Protein AF-A0A5R2MZ83-F1 (afdb_monomer_lite)

pLDDT: mean 82.36, std 11.29, range [54.41, 97.38]

Secondary structure (DSSP, 8-state):
--SSPPPPPTHHHHHHHHHHHHTT---------PPPP----TTHHHHS-HHHHHHHHHHHHHHHHHHHHHHHHHH-

Foldseek 3Di:
DDPDDDDDDLVVLVVQLVVCVVVVHDDDADQDQDDDDPPDDPVNVVVDVVVVVVVVVSVVSVVVSVVSVVSNVVSD

Structure (mmCIF, N/CA/C/O backbone):
data_AF-A0A5R2MZ83-F1
#
_entry.id   AF-A0A5R2MZ83-F1
#
loop_
_atom_site.group_PDB
_atom_site.id
_atom_site.type_symbol
_atom_site.label_atom_id
_atom_site.label_alt_id
_atom_site.label_comp_id
_atom_site.label_asym_id
_atom_site.label_entity_id
_atom_site.label_seq_id
_atom_site.pdbx_PDB_ins_code
_atom_site.Cartn_x
_atom_site.Cartn_y
_atom_site.Cartn_z
_atom_site.occupancy
_atom_site.B_iso_or_equiv
_atom_site.auth_seq_id
_atom_site.auth_comp_id
_atom_site.auth_asym_id
_atom_site.auth_atom_id
_atom_site.pdbx_PDB_model_num
ATOM 1 N N . MET A 1 1 ? -8.552 16.493 -11.692 1.00 54.41 1 MET A N 1
ATOM 2 C CA . MET A 1 1 ? -7.715 15.654 -10.807 1.00 54.41 1 MET A CA 1
ATOM 3 C C . MET A 1 1 ? -6.334 15.561 -11.427 1.00 54.41 1 MET A C 1
ATOM 5 O O . MET A 1 1 ? -6.282 15.511 -12.652 1.00 54.41 1 MET A O 1
ATOM 9 N N . PRO A 1 2 ? -5.242 15.607 -10.650 1.00 60.50 2 PRO A N 1
ATOM 10 C CA . PRO A 1 2 ? -3.909 15.438 -11.214 1.00 60.50 2 PRO A CA 1
ATOM 11 C C . PRO A 1 2 ? -3.778 14.029 -11.802 1.00 60.50 2 PRO A C 1
ATOM 13 O O . PRO A 1 2 ? -4.193 13.056 -11.178 1.00 60.50 2 PRO A O 1
ATOM 16 N N . THR A 1 3 ? -3.211 13.929 -13.002 1.00 64.38 3 THR A N 1
ATOM 17 C CA . THR A 1 3 ? -2.969 12.652 -13.696 1.00 64.38 3 THR A CA 1
ATOM 18 C C . THR A 1 3 ? -1.940 11.783 -12.960 1.00 64.38 3 THR A C 1
ATOM 20 O O . THR A 1 3 ? -1.946 10.568 -13.110 1.00 64.38 3 THR A O 1
ATOM 23 N N . TYR A 1 4 ? -1.103 12.404 -12.122 1.00 63.34 4 TYR A N 1
ATOM 24 C CA . TYR A 1 4 ? -0.109 11.757 -11.267 1.00 63.34 4 TYR A CA 1
ATOM 25 C C . TYR A 1 4 ? -0.167 12.410 -9.880 1.00 63.34 4 TYR A C 1
ATOM 27 O O . TYR A 1 4 ? 0.493 13.426 -9.664 1.00 63.34 4 TYR A O 1
ATOM 35 N N . PRO A 1 5 ? -1.035 11.934 -8.972 1.00 70.69 5 PRO A N 1
ATOM 36 C CA . PRO A 1 5 ? -1.088 12.478 -7.624 1.00 70.69 5 PRO A CA 1
ATOM 37 C C . PRO A 1 5 ? 0.221 12.185 -6.888 1.00 70.69 5 PRO A C 1
ATOM 39 O O . PRO A 1 5 ? 0.792 11.101 -7.030 1.00 70.69 5 PRO A O 1
ATOM 42 N N . ASP A 1 6 ? 0.666 13.140 -6.074 1.00 80.06 6 ASP A N 1
ATOM 43 C CA . ASP A 1 6 ? 1.767 12.901 -5.148 1.00 80.06 6 ASP A CA 1
ATOM 44 C C . ASP A 1 6 ? 1.423 11.733 -4.211 1.00 80.06 6 ASP A C 1
ATOM 46 O O . ASP A 1 6 ? 0.252 11.556 -3.842 1.00 80.06 6 ASP A O 1
ATOM 50 N N . PRO A 1 7 ? 2.423 10.937 -3.788 1.00 77.62 7 PRO A N 1
ATOM 51 C CA . PRO A 1 7 ? 2.199 9.878 -2.821 1.00 77.62 7 PRO A CA 1
ATOM 52 C C . PRO A 1 7 ? 1.495 10.425 -1.570 1.00 77.62 7 PRO A C 1
ATOM 54 O O . PRO A 1 7 ? 1.908 11.464 -1.042 1.00 77.62 7 PRO A O 1
ATOM 57 N N . PRO A 1 8 ? 0.469 9.731 -1.047 1.00 78.81 8 PRO A N 1
ATOM 58 C CA . PRO A 1 8 ? -0.266 10.207 0.115 1.00 78.81 8 PRO A CA 1
ATOM 59 C C . PRO A 1 8 ? 0.686 10.395 1.297 1.00 78.81 8 PRO A C 1
ATOM 61 O O . PRO A 1 8 ? 1.563 9.565 1.540 1.00 78.81 8 PRO A O 1
ATOM 64 N N . GLY A 1 9 ? 0.544 11.508 2.018 1.00 80.94 9 GLY A N 1
ATOM 65 C CA . GLY A 1 9 ? 1.359 11.820 3.193 1.00 80.94 9 GLY A CA 1
ATOM 66 C C . GLY A 1 9 ? 1.082 10.887 4.384 1.00 80.94 9 GLY A C 1
ATOM 67 O O . GLY A 1 9 ? 0.107 10.139 4.371 1.00 80.94 9 GLY A O 1
ATOM 68 N N . PRO A 1 10 ? 1.896 10.946 5.456 1.00 77.31 10 PRO A N 1
ATOM 69 C CA . PRO A 1 10 ? 1.788 10.034 6.606 1.00 77.31 10 PRO A CA 1
ATOM 70 C C . PRO A 1 10 ? 0.429 10.091 7.327 1.00 77.31 10 PRO A C 1
ATOM 72 O O . PRO A 1 10 ? -0.004 9.098 7.898 1.00 77.31 10 PRO A O 1
ATOM 75 N N . LYS A 1 11 ? -0.289 11.220 7.239 1.00 88.94 11 LYS A N 1
ATOM 76 C CA . LYS A 1 11 ? -1.618 1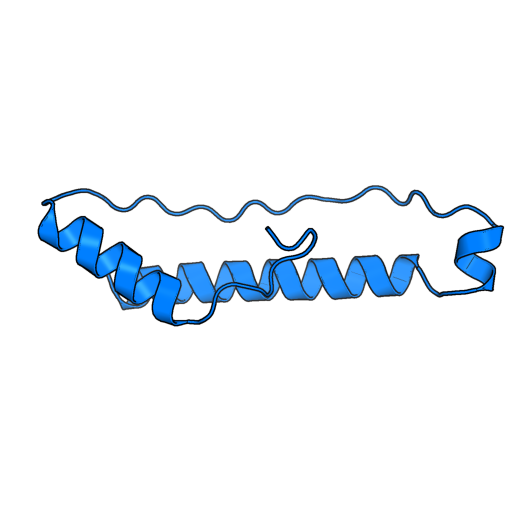1.398 7.851 1.00 88.94 11 LYS A CA 1
ATOM 77 C C . LYS A 1 11 ? -2.707 10.497 7.264 1.00 88.94 11 LYS A C 1
ATOM 79 O O . LYS A 1 11 ? -3.780 10.391 7.849 1.00 88.94 11 LYS A O 1
ATOM 84 N N . VAL A 1 12 ? -2.472 9.878 6.104 1.00 90.75 12 VAL A N 1
ATOM 85 C CA . VAL A 1 12 ? -3.465 8.988 5.488 1.00 90.75 12 VAL A CA 1
ATOM 86 C C . VAL A 1 12 ? -3.794 7.806 6.405 1.00 90.75 12 VAL A C 1
ATOM 88 O O . VAL A 1 12 ? -4.962 7.456 6.535 1.00 90.75 12 VAL A O 1
ATOM 91 N N . VAL A 1 13 ? -2.787 7.266 7.103 1.00 92.88 13 VAL A N 1
ATOM 92 C CA . VAL A 1 13 ? -2.940 6.131 8.023 1.00 92.88 13 VAL A CA 1
ATOM 93 C C . VAL A 1 1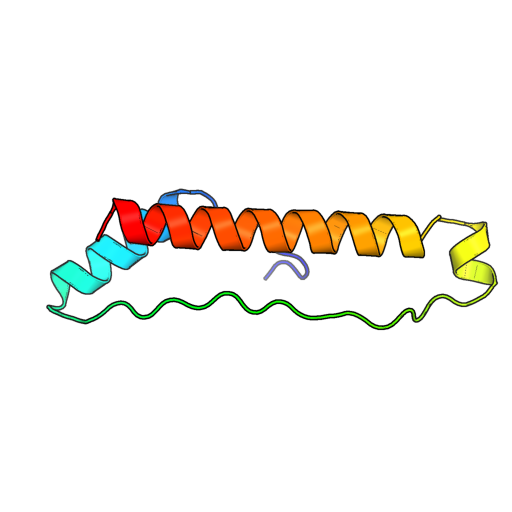3 ? -3.719 6.545 9.261 1.00 92.88 13 VAL A C 1
ATOM 95 O O . VAL A 1 13 ? -4.775 5.978 9.528 1.00 92.88 13 VAL A O 1
ATOM 98 N N . SER A 1 14 ? -3.266 7.595 9.953 1.00 92.50 14 SER A N 1
ATOM 99 C CA . SER A 1 14 ? -3.923 8.074 11.173 1.00 92.50 14 SER A CA 1
ATOM 100 C C . SER A 1 14 ? -5.392 8.430 10.929 1.00 92.50 14 SER A C 1
ATOM 102 O O . SER A 1 14 ? -6.253 8.157 11.761 1.00 92.50 14 SER A O 1
ATOM 104 N N . ASN A 1 15 ? -5.698 9.009 9.764 1.00 93.81 15 ASN A N 1
ATOM 105 C CA . ASN A 1 15 ? -7.068 9.347 9.393 1.00 93.81 15 ASN A CA 1
ATOM 106 C C . ASN A 1 15 ? -7.908 8.095 9.109 1.00 93.81 15 ASN A C 1
ATOM 108 O O . ASN A 1 15 ? -9.048 8.025 9.560 1.00 93.81 15 ASN A O 1
ATOM 112 N N . ALA A 1 16 ? -7.360 7.106 8.395 1.00 93.12 16 ALA A N 1
ATOM 113 C CA . ALA A 1 16 ? -8.056 5.849 8.126 1.00 93.12 16 ALA A CA 1
ATOM 114 C C . ALA A 1 16 ? -8.368 5.082 9.423 1.00 93.12 16 ALA A C 1
ATOM 116 O O . ALA A 1 16 ? -9.500 4.640 9.614 1.00 93.12 16 ALA A O 1
ATOM 117 N N . VAL A 1 17 ? -7.402 5.005 10.346 1.00 93.75 17 VAL A N 1
ATOM 118 C CA . VAL A 1 17 ? -7.577 4.380 11.668 1.00 93.75 17 VAL A CA 1
ATOM 119 C C . VAL A 1 17 ? -8.624 5.128 12.495 1.00 93.75 17 VAL A C 1
ATOM 121 O O . VAL A 1 17 ? -9.506 4.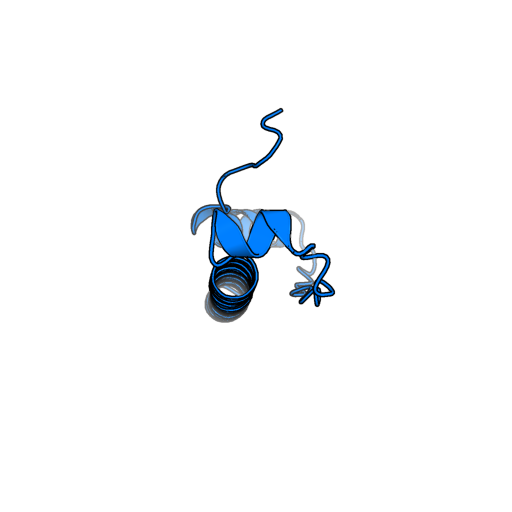502 13.080 1.00 93.75 17 VAL A O 1
ATOM 124 N N . ALA A 1 18 ? -8.577 6.465 12.521 1.00 94.81 18 ALA A N 1
ATOM 125 C CA . ALA A 1 18 ? -9.558 7.272 13.247 1.00 94.81 18 ALA A CA 1
ATOM 126 C C . ALA A 1 18 ? -10.989 7.050 12.733 1.00 94.81 18 ALA A C 1
ATOM 128 O O . ALA A 1 18 ? -11.909 6.900 13.536 1.00 94.81 18 ALA A O 1
ATOM 129 N N . VAL A 1 19 ? -11.174 6.980 11.411 1.00 95.94 19 VAL A N 1
ATOM 130 C CA . VAL A 1 19 ? -12.483 6.713 10.798 1.00 95.94 19 VAL A CA 1
ATOM 131 C C . VAL A 1 19 ? -12.970 5.302 11.125 1.00 95.94 19 VAL A C 1
ATOM 133 O O . VAL A 1 19 ? -14.119 5.147 11.529 1.00 95.94 19 VAL A O 1
ATOM 136 N N . ALA A 1 20 ? -12.113 4.283 11.008 1.00 95.31 20 ALA A N 1
ATOM 137 C CA . ALA A 1 20 ? -12.478 2.908 11.348 1.00 95.31 20 ALA A CA 1
ATOM 138 C C . ALA A 1 20 ? -12.909 2.784 12.819 1.00 95.31 20 ALA A C 1
ATOM 140 O O . ALA A 1 20 ? -13.966 2.226 13.105 1.00 95.31 20 ALA A O 1
ATOM 141 N N . ARG A 1 21 ? -12.161 3.409 13.741 1.00 94.56 21 ARG A N 1
ATOM 142 C CA . ARG A 1 21 ? -12.512 3.475 15.170 1.00 94.56 21 ARG A CA 1
ATOM 143 C C . ARG A 1 21 ?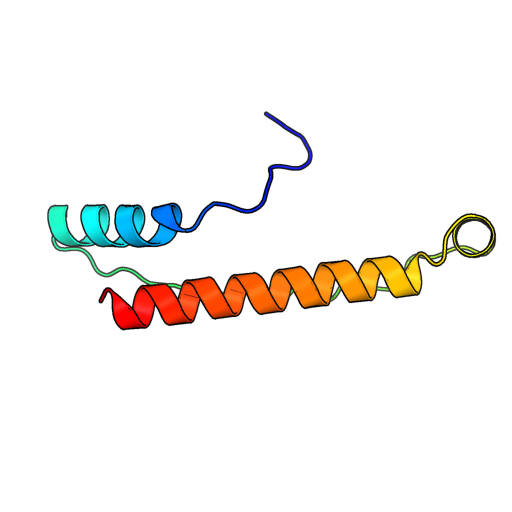 -13.833 4.193 15.422 1.00 94.56 21 ARG A C 1
ATOM 145 O O . ARG A 1 21 ? -14.636 3.724 16.217 1.00 94.56 21 ARG A O 1
ATOM 152 N N . GLN A 1 22 ? -14.071 5.323 14.755 1.00 97.38 22 GLN A N 1
ATOM 153 C CA . GLN A 1 22 ? -15.313 6.083 14.917 1.00 97.38 22 GLN A CA 1
ATOM 154 C C . GLN A 1 22 ? -16.550 5.289 14.468 1.00 97.38 22 GLN A C 1
ATOM 156 O O . GLN A 1 22 ? -17.642 5.519 14.984 1.00 97.38 22 GLN A O 1
ATOM 161 N N . LEU A 1 23 ? -16.382 4.379 13.509 1.00 97.00 23 LEU A N 1
ATOM 162 C CA . LEU A 1 23 ? -17.456 3.567 12.945 1.00 97.00 23 LEU A CA 1
ATOM 163 C C . LEU A 1 23 ? -17.568 2.169 13.571 1.00 97.00 23 LEU A C 1
ATOM 165 O O . LEU A 1 23 ? -18.408 1.398 13.119 1.00 97.00 23 LEU A O 1
ATOM 169 N N . ASP A 1 24 ? -16.737 1.845 14.569 1.00 94.69 24 ASP A N 1
ATOM 170 C CA . ASP A 1 24 ? -16.596 0.487 15.121 1.00 94.69 24 ASP A CA 1
ATOM 171 C C . ASP A 1 24 ? -16.374 -0.573 14.019 1.00 94.69 24 ASP A C 1
ATOM 173 O O . ASP A 1 24 ? -16.962 -1.654 14.001 1.00 94.69 24 ASP A O 1
ATOM 177 N N . ALA A 1 25 ? -15.552 -0.216 13.027 1.00 95.31 25 ALA A N 1
ATOM 178 C CA . ALA A 1 25 ? -15.292 -1.012 11.836 1.00 95.31 25 ALA A CA 1
ATOM 179 C C . ALA A 1 25 ? -13.869 -1.585 11.831 1.00 95.31 25 ALA A C 1
ATOM 181 O O . ALA A 1 25 ? -12.929 -1.003 12.374 1.00 95.31 25 ALA A O 1
ATOM 182 N N . MET A 1 26 ? -13.696 -2.713 11.141 1.00 92.88 26 MET A N 1
ATOM 183 C CA . MET A 1 26 ? -12.380 -3.288 10.872 1.00 92.88 26 MET A CA 1
ATOM 184 C C . MET A 1 26 ? -11.700 -2.550 9.711 1.00 92.88 26 MET A C 1
ATOM 186 O O . MET A 1 26 ? -12.305 -2.350 8.657 1.00 92.88 26 MET A O 1
ATOM 190 N N . LEU A 1 27 ? -10.430 -2.183 9.892 1.00 92.56 27 LEU A N 1
ATOM 191 C CA . LEU A 1 27 ? -9.587 -1.634 8.832 1.00 92.56 27 LEU A CA 1
ATOM 192 C C . LEU A 1 27 ? -8.737 -2.753 8.217 1.00 92.56 27 LEU A C 1
ATOM 194 O O . LEU A 1 27 ? -7.776 -3.207 8.832 1.00 92.56 27 LEU A O 1
ATOM 198 N N . ASP A 1 28 ? -9.086 -3.182 7.005 1.00 92.75 28 ASP A N 1
ATOM 199 C CA . ASP A 1 28 ? -8.256 -4.089 6.206 1.00 92.75 28 ASP A CA 1
ATOM 200 C C . ASP A 1 28 ? -7.281 -3.283 5.335 1.00 92.75 28 ASP A C 1
ATOM 202 O O . ASP A 1 28 ? -7.653 -2.263 4.745 1.00 92.75 28 ASP A O 1
ATOM 206 N N . THR A 1 29 ? -6.022 -3.717 5.267 1.00 91.31 29 THR A N 1
ATOM 207 C CA . THR A 1 29 ? -4.971 -3.020 4.520 1.00 91.31 29 THR A CA 1
ATOM 208 C C . THR A 1 29 ? -4.141 -3.988 3.694 1.00 91.31 29 THR A C 1
ATOM 210 O O . THR A 1 29 ? -3.678 -5.018 4.175 1.00 91.31 29 THR A O 1
ATOM 213 N N . ALA A 1 30 ? -3.916 -3.625 2.432 1.00 90.94 30 ALA A N 1
ATOM 214 C CA . ALA A 1 30 ? -3.131 -4.409 1.493 1.00 90.94 30 ALA A CA 1
ATOM 215 C C . ALA A 1 30 ? -2.260 -3.493 0.629 1.00 90.94 30 ALA A C 1
ATOM 217 O O . ALA A 1 30 ? -2.682 -2.410 0.218 1.00 90.94 30 ALA A O 1
ATOM 218 N N . VAL A 1 31 ? -1.044 -3.948 0.324 1.00 90.19 31 VAL A N 1
ATOM 219 C CA . VAL A 1 31 ? -0.142 -3.287 -0.628 1.00 90.19 31 VAL A CA 1
ATOM 220 C C . VAL A 1 31 ? -0.145 -4.069 -1.928 1.00 90.19 31 VAL A C 1
ATOM 222 O O . VAL A 1 31 ? 0.173 -5.257 -1.951 1.00 90.19 31 VAL A O 1
ATOM 225 N N . ILE A 1 32 ? -0.484 -3.382 -3.016 1.00 88.31 32 ILE A N 1
ATOM 226 C CA . ILE A 1 32 ? -0.493 -3.952 -4.360 1.00 88.31 32 ILE A CA 1
ATOM 227 C C . ILE A 1 32 ? 0.846 -3.628 -5.016 1.00 88.31 32 ILE A C 1
ATOM 229 O O . ILE A 1 32 ? 1.093 -2.495 -5.429 1.00 88.31 32 ILE A O 1
ATOM 233 N N . ASN A 1 33 ? 1.708 -4.635 -5.113 1.00 85.62 33 ASN A N 1
ATOM 234 C CA . ASN A 1 33 ? 2.960 -4.530 -5.849 1.00 85.62 33 ASN A CA 1
ATOM 235 C C . ASN A 1 33 ? 2.702 -4.953 -7.294 1.00 85.62 33 ASN A C 1
ATOM 237 O O . ASN A 1 33 ? 2.504 -6.133 -7.568 1.00 85.62 33 ASN A O 1
ATOM 241 N N . VAL A 1 34 ? 2.659 -3.977 -8.196 1.00 78.12 34 VAL A N 1
ATOM 242 C CA . VAL A 1 34 ? 2.513 -4.227 -9.631 1.00 78.12 34 VAL A CA 1
ATOM 243 C C . VAL A 1 34 ? 3.901 -4.363 -10.236 1.00 78.12 34 VAL A C 1
ATOM 245 O O . VAL A 1 34 ? 4.746 -3.496 -10.018 1.00 78.12 34 VAL A O 1
ATOM 248 N N . ASP A 1 35 ? 4.112 -5.424 -11.006 1.00 79.25 35 ASP A N 1
ATOM 249 C CA . ASP A 1 35 ? 5.298 -5.565 -11.844 1.00 79.25 35 ASP A CA 1
ATOM 250 C C . ASP A 1 35 ? 4.988 -4.982 -13.222 1.00 79.25 35 ASP A C 1
ATOM 252 O O . ASP A 1 35 ? 4.068 -5.436 -13.913 1.00 79.25 35 ASP A O 1
ATOM 256 N N . ILE A 1 36 ? 5.719 -3.938 -13.611 1.00 73.88 36 ILE A N 1
ATOM 257 C CA . ILE A 1 36 ? 5.520 -3.280 -14.899 1.00 73.88 36 ILE A CA 1
ATOM 258 C C . ILE A 1 36 ? 6.470 -3.933 -15.908 1.00 73.88 36 ILE A C 1
ATOM 260 O O . ILE A 1 36 ? 7.687 -3.906 -15.708 1.00 73.88 36 ILE A O 1
ATOM 264 N N . PRO A 1 37 ? 5.957 -4.534 -16.999 1.00 70.75 37 PRO A N 1
ATOM 265 C CA . PRO A 1 37 ? 6.820 -5.136 -18.003 1.00 70.75 37 PRO A CA 1
ATOM 266 C C . PRO A 1 37 ? 7.688 -4.068 -18.672 1.00 70.75 37 PRO A C 1
ATOM 268 O O . PRO A 1 37 ? 7.260 -2.926 -18.860 1.00 70.75 37 PRO A O 1
ATOM 271 N N . ASP A 1 38 ? 8.899 -4.453 -19.072 1.00 70.19 38 ASP A N 1
ATOM 272 C CA . ASP A 1 38 ? 9.774 -3.564 -19.829 1.00 70.19 38 ASP A CA 1
ATOM 273 C C . ASP A 1 38 ? 9.176 -3.319 -21.220 1.00 70.19 38 ASP A C 1
ATOM 275 O O . ASP A 1 38 ? 9.176 -4.189 -22.091 1.00 70.19 38 ASP A O 1
ATOM 279 N N . VAL A 1 39 ? 8.612 -2.127 -21.403 1.00 67.56 39 VAL A N 1
ATOM 280 C CA . VAL A 1 39 ? 8.050 -1.658 -22.675 1.00 67.56 39 VAL A CA 1
ATOM 281 C C . VAL A 1 39 ? 9.024 -0.746 -23.427 1.00 67.56 39 VAL A C 1
ATOM 283 O O . VAL A 1 39 ? 8.620 -0.079 -24.382 1.00 67.56 39 VAL A O 1
ATOM 286 N N . SER A 1 40 ? 10.296 -0.676 -23.007 1.00 63.81 40 SER A N 1
ATOM 287 C CA . SER A 1 40 ? 11.276 0.203 -23.642 1.00 63.81 40 SER A CA 1
ATOM 288 C C . SER A 1 40 ? 11.529 -0.220 -25.089 1.00 63.81 40 SER A C 1
ATOM 290 O O . SER A 1 40 ? 11.848 -1.369 -25.391 1.00 63.81 40 SER A O 1
ATOM 292 N N . ASN A 1 41 ? 11.410 0.739 -26.005 1.00 65.06 41 ASN A N 1
ATOM 293 C CA . ASN A 1 41 ? 11.881 0.601 -27.375 1.00 65.06 41 ASN A CA 1
ATOM 294 C C . ASN A 1 41 ? 13.279 1.235 -27.514 1.00 65.06 41 ASN A C 1
ATOM 296 O O . ASN A 1 41 ? 13.747 1.972 -26.646 1.00 65.06 41 ASN A O 1
ATOM 300 N N . ALA A 1 42 ? 13.973 0.957 -28.619 1.00 63.03 42 ALA A N 1
ATOM 301 C CA . ALA A 1 42 ? 15.355 1.408 -28.813 1.00 63.03 42 ALA A CA 1
ATOM 302 C C . ALA A 1 42 ? 15.537 2.939 -28.706 1.00 63.03 42 ALA A C 1
ATOM 304 O O . ALA A 1 42 ? 16.613 3.406 -28.339 1.00 63.03 42 ALA A O 1
ATOM 305 N N . LEU A 1 43 ? 14.489 3.721 -28.990 1.00 61.59 43 LEU A N 1
ATOM 306 C CA . LEU A 1 43 ? 14.522 5.180 -28.913 1.00 61.59 43 LEU A CA 1
ATOM 307 C C . LEU A 1 43 ? 14.352 5.694 -27.472 1.00 61.59 43 LEU A C 1
ATOM 309 O O . LEU A 1 43 ? 15.007 6.667 -27.100 1.00 61.59 43 LEU A O 1
ATOM 313 N N . SER A 1 44 ? 13.531 5.041 -26.640 1.00 61.22 44 SER A N 1
ATOM 314 C CA . SER A 1 44 ? 13.383 5.416 -25.226 1.00 61.22 44 SER A CA 1
ATOM 315 C C . SER A 1 44 ? 14.656 5.164 -24.423 1.00 61.22 44 SER A C 1
ATOM 317 O O . SER A 1 44 ? 15.041 6.040 -23.654 1.00 61.22 44 SER A O 1
ATOM 319 N N . SER A 1 45 ? 15.352 4.047 -24.665 1.00 63.00 45 SER A N 1
ATOM 320 C CA . SER A 1 45 ? 16.632 3.735 -24.006 1.00 63.00 45 SER A CA 1
ATOM 321 C C . SER A 1 45 ? 17.784 4.675 -24.405 1.00 63.00 45 SER A C 1
ATOM 323 O O . SER A 1 45 ? 18.768 4.773 -23.679 1.00 63.00 45 SER A O 1
ATOM 325 N N . PHE A 1 46 ? 17.690 5.359 -25.554 1.00 64.19 46 PHE A N 1
ATOM 326 C CA . PHE A 1 46 ? 18.704 6.322 -26.008 1.00 64.19 46 PHE A CA 1
ATOM 327 C C . PHE A 1 46 ? 18.572 7.693 -25.324 1.00 64.19 46 PHE A C 1
ATOM 329 O O . PHE A 1 46 ? 19.571 8.370 -25.101 1.00 64.19 46 PHE A O 1
ATOM 336 N N . LEU A 1 47 ? 17.345 8.110 -24.993 1.00 72.88 47 LEU A N 1
ATOM 337 C CA . LEU A 1 47 ? 17.068 9.423 -24.395 1.00 72.88 47 LEU A CA 1
ATOM 338 C C . LEU A 1 47 ? 17.081 9.396 -22.862 1.00 72.88 47 LEU A C 1
ATOM 340 O O . LEU A 1 47 ? 17.428 10.393 -22.233 1.00 72.88 47 LEU A O 1
ATOM 344 N N . LEU A 1 48 ? 16.689 8.270 -22.264 1.00 70.31 48 LEU A N 1
ATOM 345 C CA . LEU A 1 48 ? 16.598 8.056 -20.823 1.00 70.31 48 LEU A CA 1
ATOM 346 C C . LEU A 1 48 ? 16.993 6.610 -20.518 1.00 70.31 48 LEU A C 1
ATOM 348 O O . LEU A 1 48 ? 16.617 5.700 -21.253 1.00 70.31 48 LEU A O 1
ATOM 352 N N . ASP A 1 49 ? 17.641 6.368 -19.378 1.00 75.44 49 ASP A N 1
ATOM 353 C CA . ASP A 1 49 ? 17.707 5.013 -18.816 1.00 75.44 49 ASP A CA 1
ATOM 354 C C . ASP A 1 49 ? 16.341 4.655 -18.208 1.00 75.44 49 ASP A C 1
ATOM 356 O O . ASP A 1 49 ? 16.127 4.632 -16.992 1.00 75.44 49 ASP A O 1
ATOM 360 N N . LEU A 1 50 ? 15.360 4.480 -19.096 1.00 76.38 50 LEU A N 1
ATOM 361 C CA . LEU A 1 50 ? 13.979 4.192 -18.751 1.00 76.38 50 LEU A CA 1
ATOM 362 C C . LEU A 1 50 ? 13.865 2.906 -17.909 1.00 76.38 50 LEU A C 1
ATOM 364 O O . LEU A 1 50 ? 13.165 2.955 -16.895 1.00 76.38 50 LEU A O 1
ATOM 368 N N . PRO A 1 51 ? 14.589 1.806 -18.212 1.00 79.44 51 PRO A N 1
ATOM 369 C CA . PRO A 1 51 ? 14.591 0.622 -17.356 1.00 79.44 51 PRO A CA 1
ATOM 370 C C . PRO A 1 51 ? 15.115 0.885 -15.938 1.00 79.44 51 PRO A C 1
ATOM 372 O O . PRO A 1 51 ? 14.576 0.341 -14.973 1.00 79.44 51 PRO A O 1
ATOM 375 N N . ALA A 1 52 ? 16.166 1.695 -15.757 1.00 81.75 52 ALA A N 1
ATOM 376 C CA . ALA A 1 52 ? 16.615 2.065 -14.411 1.00 81.75 52 ALA A CA 1
ATOM 377 C C . ALA A 1 52 ? 15.579 2.924 -13.676 1.00 81.75 52 ALA A C 1
ATOM 379 O O . ALA A 1 52 ? 15.268 2.646 -12.518 1.00 81.75 52 ALA A O 1
ATOM 380 N N . LYS A 1 53 ? 14.984 3.908 -14.355 1.00 82.19 53 LYS A N 1
ATOM 381 C CA . LYS A 1 53 ? 13.990 4.803 -13.750 1.00 82.19 53 LYS A CA 1
ATOM 382 C C . LYS A 1 53 ? 12.702 4.079 -13.353 1.00 82.19 53 LYS A C 1
ATOM 384 O O . LYS A 1 53 ? 12.134 4.385 -12.308 1.00 82.19 53 LYS A O 1
ATOM 389 N N . ILE A 1 54 ? 12.249 3.113 -14.156 1.00 81.56 54 ILE A N 1
ATOM 390 C CA . ILE A 1 54 ? 11.116 2.242 -13.804 1.00 81.56 54 ILE A CA 1
ATOM 391 C C . ILE A 1 54 ? 11.445 1.476 -12.521 1.00 81.56 54 ILE A C 1
ATOM 393 O O . ILE A 1 54 ? 10.691 1.560 -11.554 1.00 81.56 54 ILE A O 1
ATOM 397 N N . ARG A 1 55 ? 12.609 0.814 -12.467 1.00 84.06 55 ARG A N 1
ATOM 398 C CA . ARG A 1 55 ? 13.042 0.054 -11.282 1.00 84.06 55 ARG A CA 1
ATOM 399 C C . ARG A 1 55 ? 13.127 0.919 -10.023 1.00 84.06 55 ARG A C 1
ATOM 401 O O . ARG A 1 55 ? 12.695 0.483 -8.959 1.00 84.06 55 ARG A O 1
ATOM 408 N N . GLU A 1 56 ? 13.649 2.139 -10.136 1.00 85.62 56 GLU A N 1
ATOM 409 C CA . GLU A 1 56 ? 13.731 3.093 -9.024 1.00 85.62 56 GLU A CA 1
ATOM 410 C C . GLU A 1 56 ? 12.341 3.472 -8.496 1.00 85.62 56 GLU A C 1
ATOM 412 O O . GLU A 1 56 ? 12.089 3.394 -7.292 1.00 85.62 56 GLU A O 1
ATOM 417 N N . VAL A 1 57 ? 11.420 3.837 -9.391 1.00 85.00 57 VAL A N 1
ATOM 418 C CA . VAL A 1 57 ? 10.056 4.233 -9.017 1.00 85.00 57 VAL A CA 1
ATOM 419 C C . VAL A 1 57 ? 9.290 3.062 -8.406 1.00 85.00 57 VAL A C 1
ATOM 421 O O . VAL A 1 57 ? 8.604 3.243 -7.400 1.00 85.00 57 VAL A O 1
ATOM 424 N N . GLU A 1 58 ? 9.432 1.853 -8.949 1.00 85.88 58 GLU A N 1
ATOM 425 C CA . GLU A 1 58 ? 8.829 0.666 -8.348 1.00 85.88 58 GLU A CA 1
ATOM 426 C C . GLU A 1 58 ? 9.394 0.387 -6.949 1.00 85.88 58 GLU A C 1
ATOM 428 O O . GLU A 1 58 ? 8.632 0.129 -6.021 1.00 85.88 58 GLU A O 1
ATOM 433 N N . ALA A 1 59 ? 10.716 0.462 -6.759 1.00 88.69 59 ALA A N 1
ATOM 434 C CA . ALA A 1 59 ? 11.338 0.263 -5.451 1.00 88.69 59 ALA A CA 1
ATOM 435 C C . ALA A 1 59 ? 10.869 1.311 -4.428 1.00 88.69 59 ALA A C 1
ATOM 437 O O . ALA A 1 59 ? 10.527 0.962 -3.294 1.00 88.69 59 ALA A O 1
ATOM 438 N N . ALA A 1 60 ? 10.783 2.580 -4.838 1.00 87.69 60 ALA A N 1
ATOM 439 C CA . ALA A 1 60 ? 10.246 3.655 -4.011 1.00 87.69 60 ALA A CA 1
ATOM 440 C C . ALA A 1 60 ? 8.775 3.403 -3.641 1.00 87.69 60 ALA A C 1
ATOM 442 O O . ALA A 1 60 ? 8.397 3.552 -2.477 1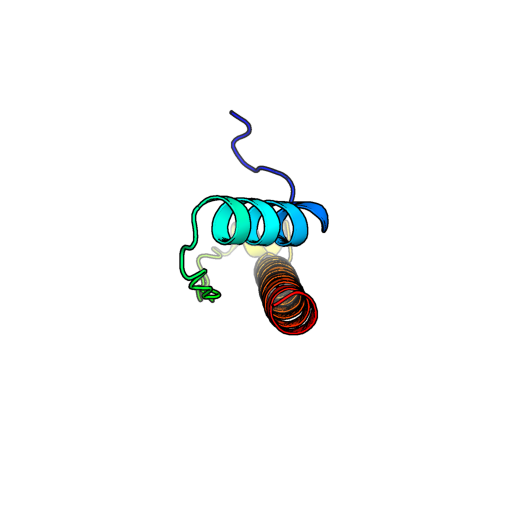.00 87.69 60 ALA A O 1
ATOM 443 N N . SER A 1 61 ? 7.962 2.958 -4.603 1.00 87.12 61 SER A N 1
ATOM 444 C CA . SER A 1 61 ? 6.556 2.601 -4.390 1.00 87.12 61 SER A CA 1
ATOM 445 C C . SER A 1 61 ? 6.405 1.443 -3.394 1.00 87.12 61 SER A C 1
ATOM 447 O O . SER A 1 61 ? 5.681 1.572 -2.405 1.00 87.12 61 SER A O 1
ATOM 449 N N . ARG A 1 62 ? 7.171 0.354 -3.572 1.00 89.75 62 ARG A N 1
ATOM 450 C CA . ARG A 1 62 ? 7.193 -0.806 -2.660 1.00 89.75 62 ARG A CA 1
ATOM 451 C C . ARG A 1 62 ? 7.600 -0.396 -1.238 1.00 89.75 62 ARG A C 1
ATOM 453 O O . ARG A 1 62 ? 6.937 -0.768 -0.270 1.00 89.75 62 ARG A O 1
ATOM 460 N N . SER A 1 63 ? 8.655 0.413 -1.105 1.00 91.06 63 SER A N 1
ATOM 461 C CA . SER A 1 63 ? 9.131 0.934 0.186 1.00 91.06 63 SER A CA 1
ATOM 462 C C . SER A 1 63 ? 8.067 1.781 0.891 1.00 91.06 63 SER A C 1
ATOM 464 O O . SER A 1 63 ? 7.787 1.590 2.077 1.00 91.06 63 SER A O 1
ATOM 466 N N . ARG A 1 64 ? 7.400 2.668 0.144 1.00 88.69 64 ARG A N 1
ATOM 467 C CA . ARG A 1 64 ? 6.308 3.498 0.663 1.00 88.69 64 ARG A CA 1
ATOM 468 C C . ARG A 1 64 ? 5.132 2.645 1.139 1.00 88.69 64 ARG A C 1
ATOM 470 O O . ARG A 1 64 ? 4.629 2.889 2.232 1.00 88.69 64 ARG A O 1
ATOM 477 N N . GLY A 1 65 ? 4.719 1.655 0.347 1.00 89.31 65 GLY A N 1
ATOM 478 C CA . GLY A 1 65 ? 3.648 0.727 0.707 1.00 89.31 65 GLY A CA 1
ATOM 479 C C . GLY A 1 65 ? 3.953 -0.007 2.010 1.00 89.31 65 GLY A C 1
ATOM 480 O O . GLY A 1 65 ? 3.125 -0.012 2.920 1.00 89.31 65 GLY A O 1
ATOM 481 N N . LYS A 1 66 ? 5.176 -0.534 2.149 1.00 91.06 66 LYS A N 1
ATOM 482 C CA . LYS A 1 66 ? 5.625 -1.160 3.397 1.00 91.06 66 LYS A CA 1
ATOM 483 C C . LYS A 1 66 ? 5.554 -0.197 4.586 1.00 91.06 66 LYS A C 1
ATOM 485 O O . LYS A 1 66 ? 5.006 -0.563 5.617 1.00 91.06 66 LYS A O 1
ATOM 490 N N . ALA A 1 67 ? 6.043 1.033 4.431 1.00 91.19 67 ALA A N 1
ATOM 491 C CA . ALA A 1 67 ? 5.999 2.029 5.500 1.00 91.19 67 ALA A CA 1
ATOM 492 C C . ALA A 1 67 ? 4.562 2.372 5.938 1.00 91.19 67 ALA A C 1
ATOM 494 O O . ALA A 1 67 ? 4.330 2.644 7.113 1.00 91.19 67 ALA A O 1
ATOM 495 N N . LEU A 1 68 ? 3.595 2.352 5.013 1.00 90.19 68 LEU A N 1
ATOM 496 C CA . LEU A 1 68 ? 2.182 2.557 5.339 1.00 90.19 68 LEU A CA 1
ATOM 497 C C . LEU A 1 68 ? 1.594 1.367 6.109 1.00 90.19 68 LEU A C 1
ATOM 499 O O . LEU A 1 68 ? 0.894 1.597 7.088 1.00 90.19 68 LEU A O 1
ATOM 503 N N . LEU A 1 69 ? 1.902 0.124 5.720 1.00 91.12 69 LEU A N 1
ATOM 504 C CA . LEU A 1 69 ? 1.468 -1.064 6.472 1.00 91.12 69 LEU A CA 1
ATOM 505 C C . LEU A 1 69 ? 2.066 -1.100 7.879 1.00 91.12 69 LEU A C 1
ATOM 507 O O . LEU A 1 69 ? 1.347 -1.344 8.843 1.00 91.12 69 LEU A O 1
ATOM 511 N N . ASP A 1 70 ? 3.363 -0.814 8.000 1.00 91.62 70 ASP A N 1
ATOM 512 C CA . ASP A 1 70 ? 4.048 -0.779 9.293 1.00 91.62 70 ASP A CA 1
ATOM 513 C C . ASP A 1 70 ? 3.437 0.314 10.200 1.00 91.62 70 ASP A C 1
ATOM 515 O O . ASP A 1 70 ? 3.251 0.097 11.396 1.00 91.62 70 ASP A O 1
ATOM 519 N N . ALA A 1 71 ? 3.053 1.466 9.634 1.00 90.62 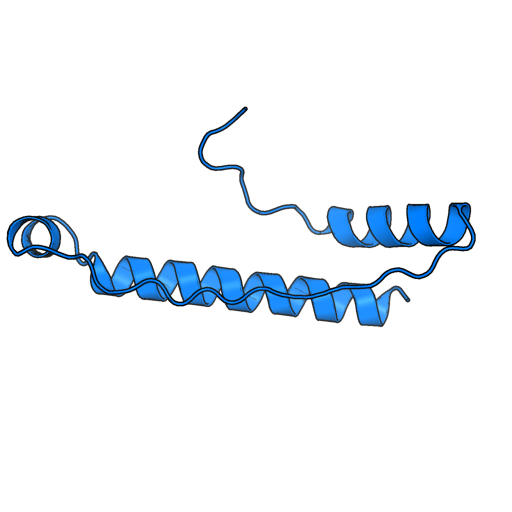71 ALA A N 1
ATOM 520 C CA . ALA A 1 71 ? 2.363 2.528 10.369 1.00 90.62 71 ALA A CA 1
ATOM 521 C C . ALA A 1 71 ? 0.946 2.127 10.810 1.00 90.62 71 ALA A C 1
ATOM 523 O O . ALA A 1 71 ? 0.558 2.437 11.931 1.00 90.62 71 ALA A O 1
ATOM 524 N N . VAL A 1 72 ? 0.185 1.419 9.967 1.00 90.19 72 VAL A N 1
ATOM 525 C CA . VAL A 1 72 ? -1.140 0.893 10.347 1.00 90.19 72 VAL A CA 1
ATOM 526 C C . VAL A 1 72 ? -1.001 -0.089 11.508 1.00 90.19 72 VAL A C 1
ATOM 528 O O . VAL A 1 72 ? -1.760 0.000 12.464 1.00 90.19 72 VAL A O 1
ATOM 531 N N . ALA A 1 73 ? -0.014 -0.987 11.458 1.00 87.69 73 ALA A N 1
ATOM 532 C CA . ALA A 1 73 ? 0.228 -1.961 12.520 1.00 87.69 73 ALA A CA 1
ATOM 533 C C . ALA A 1 73 ? 0.666 -1.318 13.850 1.00 87.69 73 ALA A C 1
ATOM 535 O O . ALA A 1 73 ? 0.397 -1.878 14.907 1.00 87.69 73 ALA A O 1
ATOM 536 N N . ALA A 1 74 ? 1.343 -0.167 13.806 1.00 87.25 74 ALA A N 1
ATOM 537 C CA . ALA A 1 74 ? 1.721 0.586 15.002 1.00 87.25 74 ALA A CA 1
ATOM 538 C C . ALA A 1 74 ? 0.553 1.386 15.609 1.00 87.25 74 ALA A C 1
ATOM 540 O O . ALA A 1 74 ? 0.531 1.598 16.820 1.00 87.25 74 ALA A O 1
ATOM 541 N N . ASP A 1 75 ? -0.383 1.843 14.770 1.00 77.75 75 ASP A N 1
ATOM 542 C CA . ASP A 1 75 ? -1.537 2.651 15.180 1.00 77.75 75 ASP A CA 1
ATOM 543 C C . ASP A 1 75 ? -2.774 1.820 15.547 1.00 77.75 75 ASP A C 1
ATOM 545 O O . ASP A 1 75 ? -3.662 2.381 16.194 1.00 77.75 75 ASP A O 1
ATOM 549 N N . ALA A 1 76 ? -2.870 0.555 15.113 1.00 62.66 76 ALA A N 1
ATOM 550 C CA . ALA A 1 76 ? -3.987 -0.359 15.388 1.00 62.66 76 ALA A CA 1
ATOM 551 C C . ALA A 1 76 ? -4.119 -0.668 16.887 1.00 62.66 76 ALA A C 1
ATOM 553 O O . ALA A 1 76 ? -5.202 -0.339 17.438 1.00 62.66 76 ALA A O 1
#

Radius of gyration: 16.95 Å; chains: 1; bounding box: 36×21×44 Å

Sequence (76 aa):
MPTYPDPPGPKVVSNAVAVARQLDAMLDTAVINVDIPDVSNALSSFLLDLPAKIREVEAASRSRGKALLDAVAADA